Protein AF-A0A537ZWP3-F1 (afdb_monomer_lite)

Structure (mmCIF, N/CA/C/O backbone):
data_AF-A0A537ZWP3-F1
#
_entry.id   AF-A0A537ZWP3-F1
#
loop_
_atom_site.group_PDB
_atom_site.id
_atom_site.type_symbol
_atom_site.label_atom_id
_atom_site.label_alt_id
_atom_site.label_comp_id
_atom_site.label_asym_id
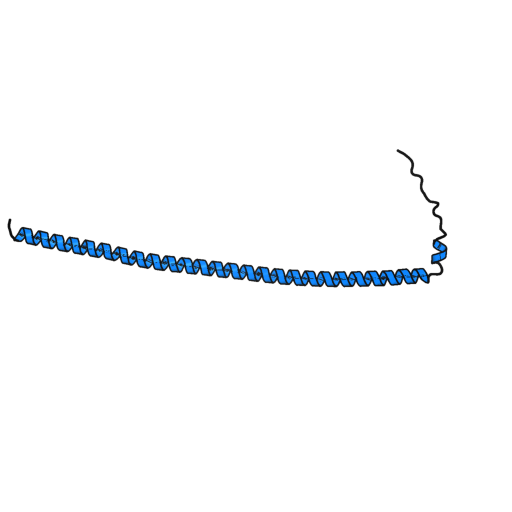_atom_site.label_entity_id
_atom_site.label_seq_id
_atom_site.pdbx_PDB_ins_code
_atom_site.Cartn_x
_atom_site.Cartn_y
_atom_site.Cartn_z
_atom_site.occupancy
_atom_site.B_iso_or_equiv
_atom_site.auth_seq_id
_atom_site.auth_comp_id
_atom_site.auth_asym_id
_atom_site.auth_atom_id
_atom_site.pdbx_PDB_model_num
ATOM 1 N N . MET A 1 1 ? 44.440 11.260 -67.909 1.00 67.38 1 MET A N 1
ATOM 2 C CA . MET A 1 1 ? 43.960 10.586 -66.684 1.00 67.38 1 MET A CA 1
ATOM 3 C C . MET A 1 1 ? 43.777 9.113 -67.001 1.00 67.38 1 MET A C 1
ATOM 5 O O . MET A 1 1 ? 42.895 8.778 -67.780 1.00 67.38 1 MET A O 1
ATOM 9 N N . SER A 1 2 ? 44.669 8.255 -66.515 1.00 80.69 2 SER A N 1
ATOM 10 C CA . SER A 1 2 ? 44.697 6.824 -66.832 1.00 80.69 2 SER A CA 1
ATOM 11 C C . SER A 1 2 ? 43.497 6.116 -66.198 1.00 80.69 2 SER A C 1
ATOM 13 O O . SER A 1 2 ? 43.266 6.249 -64.999 1.00 80.69 2 SER A O 1
ATOM 15 N N . THR A 1 3 ? 42.752 5.340 -66.983 1.00 89.19 3 THR A N 1
ATOM 16 C CA . THR A 1 3 ? 41.547 4.586 -66.582 1.00 89.19 3 THR A CA 1
ATOM 17 C C . THR A 1 3 ? 41.741 3.781 -65.288 1.00 89.19 3 THR A C 1
ATOM 19 O O . THR A 1 3 ? 40.836 3.696 -64.465 1.00 89.19 3 THR A O 1
ATOM 22 N N . VAL A 1 4 ? 42.955 3.269 -65.059 1.00 90.81 4 VAL A N 1
ATOM 23 C CA . VAL A 1 4 ? 43.361 2.549 -63.839 1.00 90.81 4 VAL A CA 1
ATOM 24 C C . VAL A 1 4 ? 43.192 3.389 -62.566 1.00 90.81 4 VAL A C 1
ATOM 26 O O . VAL A 1 4 ? 42.713 2.879 -61.556 1.00 90.81 4 VAL A O 1
ATOM 29 N N . ALA A 1 5 ? 43.528 4.682 -62.606 1.00 92.75 5 ALA A N 1
ATOM 30 C CA . ALA A 1 5 ? 43.395 5.567 -61.449 1.00 92.75 5 ALA A CA 1
ATOM 31 C C . ALA A 1 5 ? 41.920 5.787 -61.077 1.00 92.75 5 ALA A C 1
ATOM 33 O O . ALA A 1 5 ? 41.565 5.775 -59.901 1.00 92.75 5 ALA A O 1
ATOM 34 N N . ILE A 1 6 ? 41.051 5.918 -62.085 1.00 92.56 6 ILE A N 1
ATOM 35 C CA . ILE A 1 6 ? 39.602 6.057 -61.888 1.00 92.56 6 ILE A CA 1
ATOM 36 C C . ILE A 1 6 ? 39.038 4.787 -61.238 1.00 92.56 6 ILE A C 1
ATOM 38 O O . ILE A 1 6 ? 38.307 4.880 -60.255 1.00 92.56 6 ILE A O 1
ATOM 42 N N . VAL A 1 7 ? 39.418 3.603 -61.730 1.00 94.00 7 VAL A N 1
ATOM 43 C CA . VAL A 1 7 ? 38.941 2.318 -61.188 1.00 94.00 7 VAL A CA 1
ATOM 44 C C . VAL A 1 7 ? 39.337 2.139 -59.718 1.00 94.00 7 VAL A C 1
ATOM 46 O O . VAL A 1 7 ? 38.496 1.757 -58.906 1.00 94.00 7 VAL A O 1
ATOM 49 N N . LEU A 1 8 ? 40.578 2.469 -59.344 1.00 94.81 8 LEU A N 1
ATOM 50 C CA . LEU A 1 8 ? 41.032 2.370 -57.952 1.00 94.81 8 LEU A CA 1
ATOM 51 C C . LEU A 1 8 ? 40.259 3.301 -57.011 1.00 94.81 8 LEU A C 1
ATOM 53 O O . LEU A 1 8 ? 39.881 2.885 -55.916 1.00 94.81 8 LEU A O 1
ATOM 57 N N . ILE A 1 9 ? 39.976 4.533 -57.445 1.00 95.00 9 ILE A N 1
ATOM 58 C CA . ILE A 1 9 ? 39.183 5.486 -56.658 1.00 95.00 9 ILE A CA 1
ATOM 59 C C . ILE A 1 9 ? 37.760 4.962 -56.454 1.00 95.00 9 ILE A C 1
ATOM 61 O O . ILE A 1 9 ? 37.246 5.025 -55.339 1.00 95.00 9 ILE A O 1
ATOM 65 N N . VAL A 1 10 ? 37.134 4.407 -57.497 1.00 95.88 10 VAL A N 1
ATOM 66 C CA . VAL A 1 10 ? 35.777 3.848 -57.399 1.00 95.88 10 VAL A CA 1
ATOM 67 C C . VAL A 1 10 ? 35.740 2.668 -56.430 1.00 95.88 10 VAL A C 1
ATOM 69 O O . VAL A 1 10 ? 34.864 2.624 -55.569 1.00 95.88 10 VAL A O 1
ATOM 72 N N . ILE A 1 11 ? 36.705 1.748 -56.505 1.00 96.81 11 ILE A N 1
ATOM 73 C CA . ILE A 1 11 ? 36.792 0.615 -55.570 1.00 96.81 11 ILE A CA 1
ATOM 74 C C . ILE A 1 11 ? 36.974 1.121 -54.134 1.00 96.81 11 ILE A C 1
ATOM 76 O O . ILE A 1 11 ? 36.253 0.686 -53.236 1.00 96.81 11 ILE A O 1
ATOM 80 N N . GLY A 1 12 ? 37.882 2.079 -53.920 1.00 96.88 12 GLY A N 1
ATOM 81 C CA . GLY A 1 12 ? 38.079 2.707 -52.614 1.00 96.88 12 GLY A CA 1
ATOM 82 C C . GLY A 1 12 ? 36.796 3.348 -52.081 1.00 96.88 12 GLY A C 1
ATOM 83 O O . GLY A 1 12 ? 36.411 3.095 -50.941 1.00 96.88 12 GLY A O 1
ATOM 84 N N . ALA A 1 13 ? 36.082 4.103 -52.918 1.00 96.56 13 ALA A N 1
ATOM 85 C CA . ALA A 1 13 ? 34.816 4.728 -52.550 1.00 96.56 13 ALA A CA 1
ATOM 86 C C . ALA A 1 13 ? 33.740 3.693 -52.183 1.00 96.56 13 ALA A C 1
ATOM 88 O O . ALA A 1 13 ? 33.056 3.861 -51.175 1.00 96.56 13 ALA A O 1
ATOM 89 N N . VAL A 1 14 ? 33.618 2.596 -52.938 1.00 97.19 14 VAL A N 1
ATOM 90 C CA . VAL A 1 14 ? 32.659 1.518 -52.639 1.00 97.19 14 VAL A CA 1
ATOM 91 C C . VAL A 1 14 ? 32.979 0.846 -51.303 1.00 97.19 14 VAL A C 1
ATOM 93 O O . VAL A 1 14 ? 32.066 0.621 -50.508 1.00 97.19 14 VAL A O 1
ATOM 96 N N . ILE A 1 15 ? 34.257 0.576 -51.016 1.00 97.06 15 ILE A N 1
ATOM 97 C CA . ILE A 1 15 ? 34.677 -0.006 -49.732 1.00 97.06 15 ILE A CA 1
ATOM 98 C C . ILE A 1 15 ? 34.347 0.949 -48.580 1.00 97.06 15 ILE A C 1
ATOM 100 O O . ILE A 1 15 ? 33.771 0.526 -47.578 1.00 97.06 15 ILE A O 1
ATOM 104 N N . VAL A 1 16 ? 34.646 2.243 -48.730 1.00 96.81 16 VAL A N 1
ATOM 105 C CA . VAL A 1 16 ? 34.334 3.255 -47.710 1.00 96.81 16 VAL A CA 1
ATOM 106 C C . VAL A 1 16 ? 32.826 3.343 -47.464 1.00 96.81 16 VAL A C 1
ATOM 108 O O . VAL A 1 16 ? 32.398 3.335 -46.311 1.00 96.81 16 VAL A O 1
ATOM 111 N N . ILE A 1 17 ? 32.008 3.356 -48.522 1.00 96.62 17 ILE A N 1
ATOM 112 C CA . ILE A 1 17 ? 30.542 3.379 -48.409 1.00 96.62 17 ILE A CA 1
ATOM 113 C C . ILE A 1 17 ? 30.026 2.116 -47.709 1.00 96.62 17 ILE A C 1
ATOM 115 O O . ILE A 1 17 ? 29.166 2.211 -46.831 1.00 96.62 17 ILE A O 1
ATOM 119 N N . ALA A 1 18 ? 30.561 0.940 -48.051 1.00 95.50 18 ALA A N 1
ATOM 120 C CA . ALA A 1 18 ? 30.175 -0.320 -47.424 1.00 95.50 18 ALA A CA 1
ATOM 121 C C . ALA A 1 18 ? 30.492 -0.332 -45.918 1.00 95.50 18 ALA A C 1
ATOM 123 O O . ALA A 1 18 ? 29.648 -0.733 -45.113 1.00 95.50 18 ALA A O 1
ATOM 124 N N . LEU A 1 19 ? 31.669 0.168 -45.524 1.00 95.56 19 LEU A N 1
ATOM 125 C CA . LEU A 1 19 ? 32.056 0.295 -44.117 1.00 95.56 19 LEU A CA 1
ATOM 126 C C . LEU A 1 19 ? 31.161 1.288 -43.364 1.00 95.56 19 LEU A C 1
ATOM 128 O O . LEU A 1 19 ? 30.699 0.975 -42.264 1.00 95.56 19 LEU A O 1
ATOM 132 N N . LEU A 1 20 ? 30.852 2.442 -43.966 1.00 94.62 20 LEU A N 1
ATOM 133 C CA . LEU A 1 20 ? 29.941 3.426 -43.372 1.00 94.62 20 LEU A CA 1
ATOM 134 C C . LEU A 1 20 ? 28.538 2.838 -43.158 1.00 94.62 20 LEU A C 1
ATOM 136 O O . LEU A 1 20 ? 27.949 2.988 -42.087 1.00 94.62 20 LEU A O 1
ATOM 140 N N . ALA A 1 21 ? 28.011 2.128 -44.158 1.00 92.56 21 ALA A N 1
ATOM 141 C CA . ALA A 1 21 ? 26.700 1.494 -44.080 1.00 92.56 21 ALA A CA 1
ATOM 142 C C . ALA A 1 21 ? 26.647 0.413 -42.987 1.00 92.56 21 ALA A C 1
ATOM 144 O O . ALA A 1 21 ? 25.652 0.319 -42.264 1.00 92.56 21 ALA A O 1
ATOM 145 N N . ALA A 1 22 ? 27.712 -0.380 -42.834 1.00 91.06 22 ALA A N 1
ATOM 146 C CA . ALA A 1 22 ? 27.808 -1.392 -41.785 1.00 91.06 22 ALA A CA 1
ATOM 147 C C . ALA A 1 22 ? 27.854 -0.768 -40.380 1.00 91.06 22 ALA A C 1
ATOM 149 O O . ALA A 1 22 ? 27.147 -1.233 -39.483 1.00 91.06 22 ALA A O 1
ATOM 150 N N . ALA A 1 23 ? 28.623 0.311 -40.194 1.00 88.81 23 ALA A N 1
ATOM 151 C CA . ALA A 1 23 ? 28.704 1.025 -38.919 1.00 88.81 23 ALA A CA 1
ATOM 152 C C . ALA A 1 23 ? 27.340 1.601 -38.496 1.00 88.81 23 ALA A C 1
ATOM 154 O O . ALA A 1 23 ? 26.890 1.374 -37.373 1.00 88.81 23 ALA A O 1
ATOM 155 N N . LEU A 1 24 ? 26.629 2.250 -39.426 1.00 84.75 24 LEU A N 1
ATOM 156 C CA . LEU A 1 24 ? 25.312 2.846 -39.170 1.00 84.75 24 LEU A CA 1
ATOM 157 C C . LEU A 1 24 ? 24.225 1.810 -38.842 1.00 84.75 24 LEU A C 1
ATOM 159 O O . LEU A 1 24 ? 23.309 2.095 -38.067 1.00 84.75 24 LEU A O 1
ATOM 163 N N . ARG A 1 25 ? 24.292 0.606 -39.425 1.00 81.00 25 ARG A N 1
ATOM 164 C CA . ARG A 1 25 ? 23.346 -0.482 -39.113 1.00 81.00 25 ARG A CA 1
ATOM 165 C C . ARG A 1 25 ? 23.545 -1.016 -37.695 1.00 81.00 25 ARG A C 1
ATOM 167 O O . ARG A 1 25 ? 22.567 -1.214 -36.980 1.00 81.00 25 ARG A O 1
ATOM 174 N N . ARG A 1 26 ? 24.802 -1.161 -37.269 1.00 78.50 26 ARG A N 1
ATOM 175 C CA . ARG A 1 26 ? 25.171 -1.729 -35.965 1.00 78.50 26 ARG A CA 1
ATOM 176 C C . ARG A 1 26 ? 24.706 -0.876 -34.781 1.00 78.50 26 ARG A C 1
ATOM 178 O O . ARG A 1 26 ? 24.332 -1.420 -33.747 1.00 78.50 26 ARG A O 1
ATOM 185 N N . GLU A 1 27 ? 24.691 0.449 -34.925 1.00 74.69 27 GLU A N 1
ATOM 186 C CA . GLU A 1 27 ? 24.161 1.346 -33.886 1.00 74.69 27 GLU A CA 1
ATOM 187 C C . GLU A 1 27 ? 22.634 1.289 -33.762 1.00 74.69 27 GLU A C 1
ATOM 189 O O . GLU A 1 27 ? 22.091 1.391 -32.660 1.00 74.69 27 GLU A O 1
ATOM 194 N N . ARG A 1 28 ? 21.921 1.109 -34.883 1.00 72.25 28 ARG A N 1
ATOM 195 C CA . ARG A 1 28 ? 20.452 1.041 -34.880 1.00 72.25 28 ARG A CA 1
ATOM 196 C C . ARG A 1 28 ? 19.933 -0.187 -34.139 1.00 72.25 28 ARG A C 1
ATOM 198 O O . ARG A 1 28 ? 18.939 -0.066 -33.429 1.00 72.25 28 ARG A O 1
ATOM 205 N N . GLU A 1 29 ? 20.602 -1.329 -34.280 1.00 71.44 29 GLU A N 1
ATOM 206 C CA . GLU A 1 29 ? 20.243 -2.568 -33.576 1.00 71.44 29 GLU A CA 1
ATOM 207 C C . GLU A 1 29 ? 20.404 -2.415 -32.058 1.00 71.44 29 GLU A C 1
ATOM 209 O O . GLU A 1 29 ? 19.456 -2.669 -31.317 1.00 71.44 29 GLU A O 1
ATOM 214 N N . ARG A 1 30 ? 21.533 -1.856 -31.600 1.00 70.56 30 ARG A N 1
ATOM 215 C CA . ARG A 1 30 ? 21.780 -1.598 -30.168 1.00 70.56 30 ARG A CA 1
ATOM 216 C C . ARG A 1 30 ? 20.707 -0.713 -29.533 1.00 70.56 30 ARG A C 1
ATOM 218 O O . ARG A 1 30 ? 20.206 -1.008 -28.456 1.00 70.56 30 ARG A O 1
ATOM 225 N N . LYS A 1 31 ? 20.283 0.339 -30.239 1.00 70.56 31 LYS A N 1
ATOM 226 C CA . LYS A 1 31 ? 19.277 1.283 -29.731 1.00 70.56 31 LYS A CA 1
ATOM 227 C C . LYS A 1 31 ? 17.880 0.666 -29.579 1.00 70.56 31 LYS A C 1
ATOM 229 O O . LYS A 1 31 ? 17.071 1.182 -28.806 1.00 70.56 31 LYS A O 1
ATOM 234 N N . LEU A 1 32 ? 17.557 -0.388 -30.332 1.00 71.19 32 LEU A N 1
ATOM 235 C CA . LEU A 1 32 ? 16.288 -1.109 -30.189 1.00 71.19 32 LEU A CA 1
ATOM 236 C C . LEU A 1 32 ? 16.310 -2.057 -28.986 1.00 71.19 32 LEU A C 1
ATOM 238 O O . LEU A 1 32 ? 15.297 -2.151 -28.288 1.00 71.19 32 LEU A O 1
ATOM 242 N N . ASP A 1 33 ? 17.449 -2.695 -28.718 1.00 71.06 33 ASP A N 1
ATOM 243 C CA . ASP A 1 33 ? 17.625 -3.567 -27.554 1.00 71.06 33 ASP A CA 1
ATOM 244 C C . ASP A 1 33 ? 17.618 -2.774 -26.241 1.00 71.06 33 ASP A C 1
ATOM 246 O O . ASP A 1 33 ? 16.885 -3.143 -25.320 1.00 71.06 33 ASP A O 1
ATOM 250 N N . ASP A 1 34 ? 18.290 -1.618 -26.194 1.00 73.12 34 ASP A N 1
ATOM 251 C CA . ASP A 1 34 ? 18.265 -0.724 -25.025 1.00 73.12 34 ASP A CA 1
ATOM 252 C C . ASP A 1 34 ? 16.833 -0.280 -24.687 1.00 73.12 34 ASP A C 1
ATOM 254 O O . ASP A 1 34 ? 16.399 -0.314 -23.536 1.00 73.12 34 ASP A O 1
ATOM 258 N N . ARG A 1 35 ? 16.037 0.080 -25.705 1.00 75.25 35 ARG A N 1
ATOM 259 C CA . ARG A 1 35 ? 14.629 0.473 -25.509 1.00 75.25 35 ARG A CA 1
ATOM 260 C C . ARG A 1 35 ? 13.775 -0.667 -24.960 1.00 75.25 35 ARG A C 1
ATOM 262 O O . ARG A 1 35 ? 12.853 -0.411 -24.186 1.00 75.25 35 ARG A O 1
ATOM 269 N N . ARG A 1 36 ? 14.046 -1.910 -25.369 1.00 77.19 36 ARG A N 1
ATOM 270 C CA . ARG A 1 36 ? 13.332 -3.089 -24.861 1.00 77.19 36 ARG A CA 1
ATOM 271 C C . ARG A 1 36 ? 13.702 -3.381 -23.413 1.00 77.19 36 ARG A C 1
ATOM 273 O O . ARG A 1 36 ? 12.800 -3.681 -22.638 1.00 77.19 36 ARG A O 1
ATOM 280 N N . GLN A 1 37 ? 14.977 -3.258 -23.048 1.00 75.88 37 GLN A N 1
ATOM 281 C CA . GLN A 1 37 ? 15.420 -3.450 -21.666 1.00 75.88 37 GLN A CA 1
ATOM 282 C C . GLN A 1 37 ? 14.810 -2.406 -20.732 1.00 75.88 37 GLN A C 1
ATOM 284 O O . GLN A 1 37 ? 14.160 -2.792 -19.766 1.00 75.88 37 GLN A O 1
ATOM 289 N N . ILE A 1 38 ? 14.875 -1.119 -21.088 1.00 76.88 38 ILE A N 1
ATOM 290 C CA . ILE A 1 38 ? 14.296 -0.029 -20.282 1.00 76.88 38 ILE A CA 1
ATOM 291 C C . ILE A 1 38 ? 12.786 -0.238 -20.064 1.00 76.88 38 ILE A C 1
ATOM 293 O O . ILE A 1 38 ? 12.265 -0.063 -18.963 1.00 76.88 38 ILE A O 1
ATOM 297 N N . ALA A 1 39 ? 12.056 -0.664 -21.101 1.00 82.56 39 ALA A N 1
ATOM 298 C CA . ALA A 1 39 ? 10.622 -0.929 -20.989 1.00 82.56 39 ALA A CA 1
ATOM 299 C C . ALA A 1 39 ? 10.282 -2.161 -20.128 1.00 82.56 39 ALA A C 1
ATOM 301 O O . ALA A 1 39 ? 9.159 -2.264 -19.624 1.00 82.56 39 ALA A O 1
ATOM 302 N N . THR A 1 40 ? 11.196 -3.124 -20.009 1.00 83.00 40 THR A N 1
ATOM 303 C CA . THR A 1 40 ? 11.038 -4.292 -19.132 1.00 83.00 40 THR A CA 1
ATOM 304 C C . THR A 1 40 ? 11.395 -3.927 -17.698 1.00 83.00 40 THR A C 1
ATOM 306 O O . THR A 1 40 ? 10.597 -4.183 -16.804 1.00 83.00 40 THR A O 1
ATOM 309 N N . GLU A 1 41 ? 12.502 -3.218 -17.493 1.00 85.75 41 GLU A N 1
ATOM 310 C CA . GLU A 1 41 ? 12.960 -2.756 -16.181 1.00 85.75 41 GLU A CA 1
ATOM 311 C C . GLU A 1 41 ? 11.909 -1.871 -15.497 1.00 85.75 41 GLU A C 1
ATOM 313 O O . GLU A 1 41 ? 11.502 -2.145 -14.370 1.00 85.75 41 GLU A O 1
ATOM 318 N N . HIS A 1 42 ? 11.334 -0.898 -16.213 1.00 89.94 42 HIS A N 1
ATOM 319 C CA . HIS A 1 42 ? 10.235 -0.093 -15.670 1.00 89.94 42 HIS A CA 1
ATOM 320 C C . HIS A 1 42 ? 8.984 -0.916 -15.336 1.00 89.94 42 HIS A C 1
ATOM 322 O O . HIS A 1 42 ? 8.251 -0.579 -14.404 1.00 89.94 42 HIS A O 1
ATOM 328 N N . ARG A 1 43 ? 8.706 -1.992 -16.086 1.00 85.62 43 ARG A N 1
ATOM 329 C CA . ARG A 1 43 ? 7.572 -2.882 -15.794 1.00 85.62 43 ARG A CA 1
ATOM 330 C C . ARG A 1 43 ? 7.826 -3.724 -14.550 1.00 85.62 43 ARG A C 1
ATOM 332 O O . ARG A 1 43 ? 6.913 -3.868 -13.740 1.00 85.62 43 ARG A O 1
ATOM 339 N N . GLU A 1 44 ? 9.037 -4.238 -14.383 1.00 89.38 44 GLU A N 1
ATOM 340 C CA . GLU A 1 44 ? 9.447 -4.996 -13.200 1.00 89.38 44 GLU A CA 1
ATOM 341 C C . GLU A 1 44 ? 9.464 -4.113 -11.948 1.00 89.38 44 GLU A C 1
ATOM 343 O O . GLU A 1 44 ? 8.917 -4.495 -10.911 1.00 89.38 44 GLU A O 1
ATOM 348 N N . GLU A 1 45 ? 9.988 -2.892 -12.058 1.00 88.81 45 GLU A N 1
ATOM 349 C CA . GLU A 1 45 ? 9.985 -1.911 -10.973 1.00 88.81 45 GLU A CA 1
ATOM 350 C C . GLU A 1 45 ? 8.556 -1.496 -10.586 1.00 88.81 45 GLU A C 1
ATOM 352 O O . GLU A 1 45 ? 8.206 -1.431 -9.406 1.00 88.81 45 GLU A O 1
ATOM 357 N N . ALA A 1 46 ? 7.676 -1.270 -11.566 1.00 91.19 46 ALA A N 1
ATOM 358 C CA . ALA A 1 46 ? 6.271 -0.984 -11.291 1.00 91.19 46 ALA A CA 1
ATOM 359 C C . ALA A 1 46 ? 5.555 -2.181 -10.641 1.00 91.19 46 ALA A C 1
ATOM 361 O O . ALA A 1 46 ? 4.734 -1.990 -9.740 1.00 91.19 46 ALA A O 1
ATOM 362 N N . ALA A 1 47 ? 5.850 -3.410 -11.073 1.00 90.00 47 ALA A N 1
ATOM 363 C CA . ALA A 1 47 ? 5.263 -4.620 -10.505 1.00 90.00 47 ALA A CA 1
ATOM 364 C C . ALA A 1 47 ? 5.707 -4.839 -9.052 1.00 90.00 47 ALA A C 1
ATOM 366 O O . ALA A 1 47 ? 4.864 -5.108 -8.194 1.00 90.00 47 ALA A O 1
ATOM 367 N N . SER A 1 48 ? 6.995 -4.659 -8.750 1.00 92.44 48 SER A N 1
ATOM 368 C CA . SER A 1 48 ? 7.518 -4.794 -7.387 1.00 92.44 48 SER A CA 1
ATOM 369 C C . SER A 1 48 ? 6.926 -3.739 -6.449 1.00 92.44 48 SER A C 1
ATOM 371 O O . SER A 1 48 ? 6.450 -4.086 -5.366 1.00 92.44 48 SER A O 1
ATOM 373 N N . ARG A 1 49 ? 6.826 -2.479 -6.896 1.00 91.50 49 ARG A N 1
ATOM 374 C CA . ARG A 1 49 ? 6.156 -1.404 -6.145 1.00 91.50 49 ARG A CA 1
ATOM 375 C C . ARG A 1 49 ? 4.678 -1.701 -5.903 1.00 91.50 49 ARG A C 1
ATOM 377 O O . ARG A 1 49 ? 4.198 -1.518 -4.789 1.00 91.50 49 ARG A O 1
ATOM 384 N N . ARG A 1 50 ? 3.957 -2.210 -6.909 1.00 90.69 50 ARG A N 1
ATOM 385 C CA . ARG A 1 50 ? 2.546 -2.617 -6.761 1.00 90.69 50 ARG A CA 1
ATOM 386 C C . ARG A 1 50 ? 2.368 -3.769 -5.778 1.00 90.69 50 ARG A C 1
ATOM 388 O O . ARG A 1 50 ? 1.380 -3.784 -5.051 1.00 90.69 50 ARG A O 1
ATOM 395 N N . LEU A 1 51 ? 3.279 -4.740 -5.763 1.00 93.56 51 LEU A N 1
ATOM 396 C CA . LEU A 1 51 ? 3.241 -5.844 -4.803 1.00 93.56 51 LEU A CA 1
ATOM 397 C C . LEU A 1 51 ? 3.548 -5.356 -3.383 1.00 93.56 51 LEU A C 1
ATOM 399 O O . LEU A 1 51 ? 2.873 -5.776 -2.448 1.00 93.56 51 LEU A O 1
ATOM 403 N N . GLY A 1 52 ? 4.511 -4.443 -3.226 1.00 92.06 52 GLY A N 1
ATOM 404 C CA . GLY A 1 52 ? 4.799 -3.786 -1.949 1.00 92.06 52 GLY A CA 1
ATOM 405 C C . GLY A 1 52 ? 3.584 -3.035 -1.406 1.00 92.06 52 GLY A C 1
ATOM 406 O O . GLY A 1 52 ? 3.136 -3.322 -0.300 1.00 92.06 52 GLY A O 1
ATOM 407 N N . ALA A 1 53 ? 2.985 -2.171 -2.228 1.00 93.25 53 ALA A N 1
ATOM 408 C CA . ALA A 1 53 ? 1.801 -1.401 -1.855 1.00 93.25 53 ALA A CA 1
ATOM 409 C C . ALA A 1 53 ? 0.600 -2.291 -1.488 1.00 93.25 53 ALA A C 1
ATOM 411 O O . ALA A 1 53 ? -0.100 -2.013 -0.521 1.00 93.25 53 ALA A O 1
ATOM 412 N N . GLN A 1 54 ? 0.368 -3.389 -2.218 1.00 92.75 54 GLN A N 1
ATOM 413 C CA . GLN A 1 54 ? -0.707 -4.334 -1.888 1.00 92.75 54 GLN A CA 1
ATOM 414 C C . GLN A 1 54 ? -0.476 -5.052 -0.556 1.00 92.75 54 GLN A C 1
ATOM 416 O O . GLN A 1 54 ? -1.425 -5.255 0.195 1.00 92.75 54 GLN A O 1
ATOM 421 N N . ARG A 1 55 ? 0.770 -5.430 -0.245 1.00 93.44 55 ARG A N 1
ATOM 422 C CA . ARG A 1 55 ? 1.107 -6.046 1.048 1.00 93.44 55 ARG A CA 1
ATOM 423 C C . ARG A 1 55 ? 0.902 -5.072 2.201 1.00 93.44 55 ARG A C 1
ATOM 425 O O . ARG A 1 55 ? 0.362 -5.462 3.228 1.00 93.44 55 ARG A O 1
ATOM 432 N N . GLU A 1 56 ? 1.316 -3.823 2.020 1.00 93.75 56 GLU A N 1
ATOM 433 C CA . GLU A 1 56 ? 1.130 -2.772 3.020 1.00 93.75 56 GLU A CA 1
ATOM 434 C C . GLU A 1 56 ? -0.356 -2.468 3.246 1.00 93.75 56 GLU A C 1
ATOM 436 O O . GLU A 1 56 ? -0.799 -2.425 4.391 1.00 93.75 56 GLU A O 1
ATOM 441 N N . ALA A 1 57 ? -1.144 -2.366 2.171 1.00 92.44 57 ALA A N 1
ATOM 442 C CA . ALA A 1 57 ? -2.591 -2.194 2.259 1.00 92.44 57 ALA A CA 1
ATOM 443 C C . ALA A 1 57 ? -3.264 -3.360 3.001 1.00 92.44 57 ALA A C 1
ATOM 445 O O . ALA A 1 57 ? -4.038 -3.129 3.924 1.00 92.44 57 ALA A O 1
ATOM 446 N N . ALA A 1 58 ? -2.911 -4.607 2.671 1.00 95.31 58 ALA A N 1
ATOM 447 C CA . ALA A 1 58 ? -3.448 -5.779 3.360 1.00 95.31 58 ALA A CA 1
ATOM 448 C C . ALA A 1 58 ? -3.091 -5.789 4.858 1.00 95.31 58 ALA A C 1
ATOM 450 O O . ALA A 1 58 ? -3.942 -6.075 5.698 1.00 95.31 58 ALA A O 1
ATOM 451 N N . ALA A 1 59 ? -1.854 -5.424 5.213 1.00 94.81 59 ALA A N 1
ATOM 452 C CA . ALA A 1 59 ? -1.438 -5.317 6.609 1.00 94.81 59 ALA A CA 1
ATOM 453 C C . ALA A 1 59 ? -2.200 -4.207 7.356 1.00 94.81 59 ALA A C 1
ATOM 455 O O . ALA A 1 59 ? -2.597 -4.398 8.508 1.00 94.81 59 ALA A O 1
ATOM 456 N N . ALA A 1 60 ? -2.434 -3.066 6.705 1.00 95.25 60 ALA A N 1
ATOM 457 C CA . ALA A 1 60 ? -3.234 -1.981 7.261 1.00 95.25 60 ALA A CA 1
ATOM 458 C C . ALA A 1 60 ? -4.698 -2.405 7.473 1.00 95.25 60 ALA A C 1
ATOM 460 O O . ALA A 1 60 ? -5.267 -2.129 8.531 1.00 95.25 60 ALA A O 1
ATOM 461 N N . ASP A 1 61 ? -5.286 -3.133 6.523 1.00 95.06 61 ASP A N 1
ATOM 462 C CA . ASP A 1 61 ? -6.650 -3.659 6.632 1.00 95.06 61 ASP A CA 1
ATOM 463 C C . ASP A 1 61 ? -6.783 -4.667 7.783 1.00 95.06 61 ASP A C 1
ATOM 465 O O . ASP A 1 61 ? -7.750 -4.617 8.550 1.00 95.06 61 ASP A O 1
ATOM 469 N N . GLU A 1 62 ? -5.795 -5.547 7.968 1.00 95.56 62 GLU A N 1
ATOM 470 C CA . GLU A 1 62 ? -5.757 -6.461 9.111 1.00 95.56 62 GLU A CA 1
ATOM 471 C C . GLU A 1 62 ? -5.697 -5.711 10.447 1.00 95.56 62 GLU A C 1
ATOM 473 O O . GLU A 1 62 ? -6.423 -6.055 11.385 1.00 95.56 62 GLU A O 1
ATOM 478 N N . GLN A 1 63 ? -4.862 -4.674 10.545 1.00 96.00 63 GLN A N 1
ATOM 479 C CA . GLN A 1 63 ? -4.772 -3.842 11.748 1.00 96.00 63 GLN A CA 1
ATOM 480 C C . GLN A 1 63 ? -6.082 -3.097 12.013 1.00 96.00 63 GLN A C 1
ATOM 482 O O . GLN A 1 63 ? -6.572 -3.099 13.143 1.00 96.00 63 GLN A O 1
ATOM 487 N N . ALA A 1 64 ? -6.699 -2.526 10.977 1.00 95.50 64 ALA A N 1
ATOM 488 C CA . ALA A 1 64 ? -7.987 -1.855 11.091 1.00 95.50 64 ALA A CA 1
ATOM 489 C C . ALA A 1 64 ? -9.090 -2.823 11.547 1.00 95.50 64 ALA A C 1
ATOM 491 O O . ALA A 1 64 ? -9.913 -2.477 12.397 1.00 95.50 64 ALA A O 1
ATOM 492 N N . ALA A 1 65 ? -9.099 -4.053 11.029 1.00 96.44 65 ALA A N 1
ATOM 493 C CA . ALA A 1 65 ? -10.040 -5.082 11.453 1.00 96.44 65 ALA A CA 1
ATOM 494 C C . ALA A 1 65 ? -9.840 -5.479 12.925 1.00 96.44 65 ALA A C 1
ATOM 496 O O . ALA A 1 65 ? -10.826 -5.636 13.647 1.00 96.44 65 ALA A O 1
ATOM 497 N N . ARG A 1 66 ? -8.590 -5.604 13.390 1.00 95.75 66 ARG A N 1
ATOM 498 C CA . ARG A 1 66 ? -8.275 -5.872 14.806 1.00 95.75 66 ARG A CA 1
ATOM 499 C C . ARG A 1 66 ? -8.732 -4.731 15.708 1.00 95.75 66 ARG A C 1
ATOM 501 O O . ARG A 1 66 ? -9.488 -4.980 16.640 1.00 95.75 66 ARG A O 1
ATOM 508 N N . ALA A 1 67 ? -8.391 -3.492 15.363 1.00 96.38 67 ALA A N 1
ATOM 509 C CA . ALA A 1 67 ? -8.803 -2.313 16.119 1.00 96.38 67 ALA A CA 1
ATOM 510 C C . ALA A 1 67 ? -10.333 -2.198 16.228 1.00 96.38 67 ALA A C 1
ATOM 512 O O . ALA A 1 67 ? -10.863 -1.880 17.290 1.00 96.38 67 ALA A O 1
ATOM 513 N N . ARG A 1 68 ? -11.071 -2.517 15.155 1.00 95.38 68 ARG A N 1
ATOM 514 C CA . ARG A 1 68 ? -12.543 -2.552 15.186 1.00 95.38 68 ARG A CA 1
ATOM 515 C C . ARG A 1 68 ? -13.089 -3.619 16.135 1.00 95.38 68 ARG A C 1
ATOM 517 O O . ARG A 1 68 ? -14.073 -3.356 16.818 1.00 95.38 68 ARG A O 1
ATOM 524 N N . ARG A 1 69 ? -12.474 -4.805 16.182 1.00 96.31 69 ARG A N 1
ATOM 525 C CA . ARG A 1 69 ? -12.875 -5.875 17.113 1.00 96.31 69 ARG A CA 1
ATOM 526 C C . ARG A 1 69 ? -12.621 -5.471 18.560 1.00 96.31 69 ARG A C 1
ATOM 528 O O . ARG A 1 69 ? -13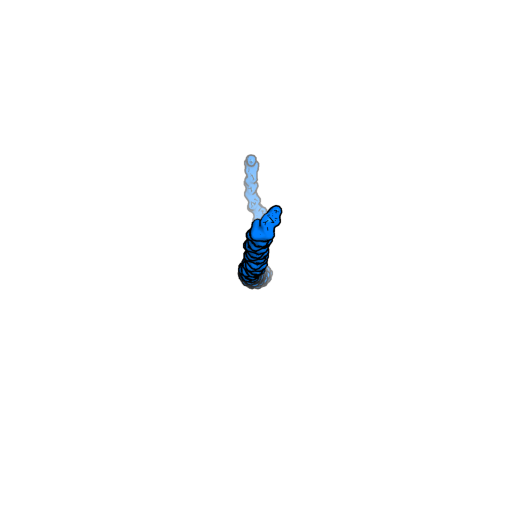.517 -5.608 19.382 1.00 96.31 69 ARG A O 1
ATOM 535 N N . GLU A 1 70 ? -11.444 -4.923 18.842 1.00 97.19 70 GLU A N 1
ATOM 536 C CA . GLU A 1 70 ? -11.088 -4.441 20.179 1.00 97.19 70 GLU A CA 1
ATOM 537 C C . GLU A 1 70 ? -12.018 -3.310 20.639 1.00 97.19 70 GLU A C 1
ATOM 539 O O . GLU A 1 70 ? -12.483 -3.315 21.777 1.00 97.19 70 GLU A O 1
ATOM 544 N N . ALA A 1 71 ? -12.354 -2.374 19.745 1.00 96.12 71 ALA A N 1
ATOM 545 C CA . ALA A 1 71 ? -13.307 -1.308 20.038 1.00 96.12 71 ALA A CA 1
ATOM 546 C C . ALA A 1 71 ? -14.713 -1.854 20.340 1.00 96.12 71 ALA A C 1
ATOM 548 O O . ALA A 1 71 ? -15.340 -1.414 21.303 1.00 96.12 71 ALA A O 1
ATOM 549 N N . ALA A 1 72 ? -15.190 -2.830 19.560 1.00 97.19 72 ALA A N 1
ATOM 550 C CA . ALA A 1 72 ? -16.480 -3.473 19.800 1.00 97.19 72 ALA A CA 1
ATOM 551 C C . ALA A 1 72 ? -16.508 -4.212 21.150 1.00 97.19 72 ALA A C 1
ATOM 553 O O . ALA A 1 72 ? -17.450 -4.052 21.923 1.00 97.19 72 ALA A O 1
ATOM 554 N N . GLU A 1 73 ? -15.450 -4.955 21.483 1.00 96.94 73 GLU A N 1
ATOM 555 C CA . GLU A 1 73 ? -15.333 -5.654 22.768 1.00 96.94 73 GLU A CA 1
ATOM 556 C C . GLU A 1 73 ? -15.287 -4.672 23.951 1.00 96.94 73 GLU A C 1
ATOM 558 O O . GLU A 1 73 ? -15.943 -4.876 24.978 1.00 96.94 73 GLU A O 1
ATOM 563 N N . ALA A 1 74 ? -14.550 -3.567 23.810 1.00 97.00 74 ALA A N 1
ATOM 564 C CA . ALA A 1 74 ? -14.517 -2.506 24.810 1.00 97.00 74 ALA A CA 1
ATOM 565 C C . ALA A 1 74 ? -15.898 -1.856 25.002 1.00 97.00 74 ALA A C 1
ATOM 567 O O . ALA A 1 74 ? -16.305 -1.579 26.136 1.00 97.00 74 ALA A O 1
ATOM 568 N N . GLU A 1 75 ? -16.644 -1.647 23.917 1.00 96.88 75 GLU A N 1
ATOM 569 C CA . GLU A 1 75 ? -17.999 -1.108 23.974 1.00 96.88 75 GLU A CA 1
ATOM 570 C C . GLU A 1 75 ? -18.966 -2.068 24.684 1.00 96.88 75 GLU A C 1
ATOM 572 O O . GLU A 1 75 ? -19.734 -1.642 25.551 1.00 96.88 75 GLU A O 1
ATOM 577 N N . GLU A 1 76 ? -18.903 -3.366 24.387 1.00 97.06 76 GLU A N 1
ATOM 578 C CA . GLU A 1 76 ? -19.706 -4.384 25.072 1.00 97.06 76 GLU A CA 1
ATOM 579 C C . GLU A 1 76 ? -19.421 -4.421 26.575 1.00 97.06 76 GLU A C 1
ATOM 581 O O . GLU A 1 76 ? -20.357 -4.410 27.383 1.00 97.06 76 GLU A O 1
ATOM 586 N N . ARG A 1 77 ? -18.140 -4.379 26.965 1.00 96.38 77 ARG A N 1
ATOM 587 C CA . ARG A 1 77 ? -17.729 -4.295 28.375 1.00 96.38 77 ARG A CA 1
ATOM 588 C C . ARG A 1 77 ? -18.249 -3.029 29.044 1.00 96.38 77 ARG A C 1
ATOM 590 O O . ARG A 1 77 ? -18.766 -3.099 30.158 1.00 96.38 77 ARG A O 1
ATOM 597 N N . SER A 1 78 ? -18.174 -1.883 28.366 1.00 96.50 78 SER A N 1
ATOM 598 C CA . SER A 1 78 ? -18.710 -0.619 28.881 1.00 96.50 78 SER A CA 1
ATOM 599 C C . SER A 1 78 ? -20.223 -0.695 29.102 1.00 96.50 78 SER A C 1
ATOM 601 O O . SER A 1 78 ? -20.721 -0.298 30.156 1.00 96.50 78 SER A O 1
ATOM 603 N N . ARG A 1 79 ? -20.967 -1.261 28.144 1.00 97.31 79 ARG A N 1
ATOM 604 C CA . ARG A 1 79 ? -22.419 -1.465 28.266 1.00 97.31 79 ARG A CA 1
ATOM 605 C C . ARG A 1 79 ? -22.762 -2.415 29.415 1.00 97.31 79 ARG A C 1
ATOM 607 O O . ARG A 1 79 ? -23.709 -2.151 30.151 1.00 97.31 79 ARG A O 1
ATOM 614 N N . ALA A 1 80 ? -22.002 -3.496 29.591 1.00 97.19 80 ALA A N 1
ATOM 615 C CA . ALA A 1 80 ? -22.191 -4.423 30.703 1.00 97.19 80 ALA A CA 1
ATOM 616 C C . ALA A 1 80 ? -21.944 -3.748 32.062 1.00 97.19 80 ALA A C 1
ATOM 618 O O . ALA A 1 80 ? -22.781 -3.867 32.955 1.00 97.19 80 ALA A O 1
ATOM 619 N N . ALA A 1 81 ? -20.859 -2.978 32.188 1.00 96.69 81 ALA A N 1
ATOM 620 C CA . ALA A 1 81 ? -20.545 -2.230 33.402 1.00 96.69 81 ALA A CA 1
ATOM 621 C C . ALA A 1 81 ? -21.638 -1.205 33.750 1.00 96.69 81 ALA A C 1
ATOM 623 O O . ALA A 1 81 ? -22.054 -1.127 34.904 1.00 96.69 81 ALA A O 1
ATOM 624 N N . LYS A 1 82 ? -22.164 -0.475 32.755 1.00 96.81 82 LYS A N 1
ATOM 625 C CA . LYS A 1 82 ? -23.284 0.464 32.952 1.00 96.81 82 LYS A CA 1
ATOM 626 C C . LYS A 1 82 ? -24.533 -0.235 33.484 1.00 96.81 82 LYS A C 1
ATOM 628 O O . LYS A 1 82 ? -25.076 0.197 34.493 1.00 96.81 82 LYS A O 1
ATOM 633 N N . ARG A 1 83 ? -24.936 -1.358 32.876 1.00 96.56 83 ARG A N 1
ATOM 634 C CA . ARG A 1 83 ? -26.085 -2.149 33.358 1.00 96.56 83 ARG A CA 1
ATOM 635 C C . ARG A 1 83 ? -25.888 -2.640 34.789 1.00 96.56 83 ARG A C 1
ATOM 637 O O . ARG A 1 83 ? -26.822 -2.617 35.588 1.00 96.56 83 ARG A O 1
ATOM 644 N N . GLN A 1 84 ? -24.677 -3.083 35.122 1.00 96.69 84 GLN A N 1
ATOM 645 C CA . GLN A 1 84 ? -24.359 -3.534 36.473 1.00 96.69 84 GLN A CA 1
ATOM 646 C C . GLN A 1 84 ? -24.426 -2.380 37.480 1.00 96.69 84 GLN A C 1
ATOM 648 O O . GLN A 1 84 ? -24.956 -2.562 38.572 1.00 96.69 84 GLN A O 1
ATOM 653 N N . GLN A 1 85 ? -23.954 -1.191 37.102 1.00 96.31 85 GLN A N 1
ATOM 654 C CA . GLN A 1 85 ? -24.052 0.011 37.926 1.00 96.31 85 GLN A CA 1
ATOM 655 C C . GLN A 1 85 ? -25.507 0.453 38.133 1.00 96.31 85 GLN A C 1
ATOM 657 O O . GLN A 1 85 ? -25.883 0.769 39.257 1.00 96.31 85 GLN A O 1
ATOM 662 N N . GLU A 1 86 ? -26.329 0.444 37.082 1.00 96.56 86 GLU A N 1
ATOM 663 C CA . GLU A 1 86 ? -27.767 0.740 37.166 1.00 96.56 86 GLU A CA 1
ATOM 664 C C . GLU A 1 86 ? -28.485 -0.246 38.091 1.00 96.56 86 GLU A C 1
ATOM 666 O O . GLU A 1 86 ? -29.237 0.165 38.968 1.00 96.56 86 GLU A O 1
ATOM 671 N N . THR A 1 87 ? -28.188 -1.541 37.956 1.00 96.75 87 THR A N 1
ATOM 672 C CA . THR A 1 87 ? -28.757 -2.592 38.813 1.00 96.75 87 THR A CA 1
ATOM 673 C C . THR A 1 87 ? -28.327 -2.410 40.269 1.00 96.75 87 THR A C 1
ATOM 675 O O . THR A 1 87 ? -29.156 -2.453 41.174 1.00 96.75 87 THR A O 1
ATOM 678 N N . ALA A 1 88 ? -27.037 -2.155 40.511 1.00 95.81 88 ALA A N 1
ATOM 679 C CA . ALA A 1 88 ? -26.518 -1.895 41.851 1.00 95.81 88 ALA A CA 1
ATOM 680 C C . ALA A 1 88 ? -27.156 -0.647 42.477 1.00 95.81 88 ALA A C 1
ATOM 682 O O . ALA A 1 88 ? -27.496 -0.659 43.658 1.00 95.81 88 ALA A O 1
ATOM 683 N N . ARG A 1 89 ? -27.361 0.410 41.683 1.00 95.25 89 ARG A N 1
ATOM 684 C CA . ARG A 1 89 ? -28.031 1.635 42.120 1.00 95.25 89 ARG A CA 1
ATOM 685 C C . ARG A 1 89 ? -29.498 1.386 42.465 1.00 95.25 89 ARG A C 1
ATOM 687 O O . ARG A 1 89 ? -29.919 1.799 43.536 1.00 95.25 89 ARG A O 1
ATOM 694 N N . ALA A 1 90 ? -30.236 0.665 41.623 1.00 94.81 90 ALA A N 1
ATOM 695 C CA . ALA A 1 90 ? -31.629 0.311 41.891 1.00 94.81 90 ALA A CA 1
ATOM 696 C C . ALA A 1 90 ? -31.770 -0.519 43.179 1.00 94.81 90 ALA A C 1
ATOM 698 O O . ALA A 1 90 ? -32.659 -0.267 43.986 1.00 94.81 90 ALA A O 1
ATOM 699 N N . HIS A 1 91 ? -30.862 -1.473 43.414 1.00 94.50 91 HIS A N 1
ATOM 700 C CA . HIS A 1 91 ? -30.840 -2.230 44.667 1.00 94.50 91 HIS A CA 1
ATOM 701 C C . HIS A 1 91 ? -30.507 -1.361 45.880 1.00 94.50 91 HIS A C 1
ATOM 703 O O . HIS A 1 91 ? -31.115 -1.547 46.928 1.00 94.50 91 HIS A O 1
ATOM 709 N N . ALA A 1 92 ? -29.563 -0.427 45.752 1.00 92.69 92 ALA A N 1
ATOM 710 C CA . ALA A 1 92 ? -29.220 0.491 46.832 1.00 92.69 92 ALA A CA 1
ATOM 711 C C . ALA A 1 92 ? -30.386 1.432 47.175 1.00 92.69 92 ALA A C 1
ATOM 713 O O . ALA A 1 92 ? -30.679 1.624 48.351 1.00 92.69 92 ALA A O 1
ATOM 714 N N . GLU A 1 93 ? -31.071 1.973 46.164 1.00 91.44 93 GLU A N 1
ATOM 715 C CA . GLU A 1 93 ? -32.261 2.817 46.335 1.00 91.44 93 GLU A CA 1
ATOM 716 C C . GLU A 1 93 ? -33.397 2.034 47.013 1.00 91.44 93 GLU A C 1
ATOM 718 O O . GLU A 1 93 ? -33.950 2.497 48.005 1.00 91.44 93 GLU A O 1
ATOM 723 N N . HIS A 1 94 ? -33.678 0.808 46.562 1.00 91.12 94 HIS A N 1
ATOM 724 C CA . HIS A 1 94 ? -34.709 -0.034 47.173 1.00 91.12 94 HIS A CA 1
ATOM 725 C C . HIS A 1 94 ? -34.366 -0.468 48.607 1.00 91.12 94 HIS A C 1
ATOM 727 O O . HIS A 1 94 ? -3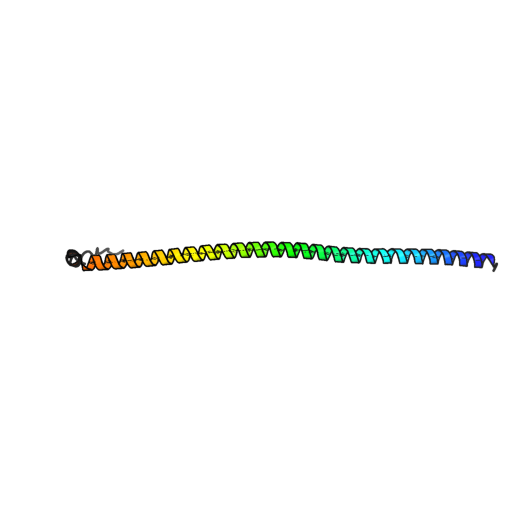5.237 -0.519 49.471 1.00 91.12 94 HIS A O 1
ATOM 733 N N . ALA A 1 95 ? -33.093 -0.767 48.881 1.00 90.81 95 ALA A N 1
ATOM 734 C CA . ALA A 1 95 ? -32.645 -1.077 50.233 1.00 90.81 95 ALA A CA 1
ATOM 735 C C . ALA A 1 95 ? -32.830 0.124 51.172 1.00 90.81 95 ALA A C 1
ATOM 737 O O . ALA A 1 95 ? -33.278 -0.068 52.295 1.00 90.81 95 ALA A O 1
ATOM 738 N N . ALA A 1 96 ? -32.537 1.342 50.704 1.00 88.12 96 ALA A N 1
ATOM 739 C CA . ALA A 1 96 ? -32.738 2.565 51.479 1.00 88.12 96 ALA A CA 1
ATOM 740 C C . ALA A 1 96 ? -34.223 2.875 51.745 1.00 88.12 96 ALA A C 1
ATOM 742 O O . ALA A 1 96 ? -34.537 3.422 52.793 1.00 88.12 96 ALA A O 1
ATOM 743 N N . GLU A 1 97 ? -35.126 2.520 50.824 1.00 86.44 97 GLU A N 1
ATOM 744 C CA . GLU A 1 97 ? -36.579 2.677 51.001 1.00 86.44 97 GLU A CA 1
ATOM 745 C C . GLU A 1 97 ? -37.149 1.725 52.065 1.00 86.44 97 GLU A C 1
ATOM 747 O O . GLU A 1 97 ? -38.050 2.095 52.813 1.00 86.44 97 GLU A O 1
ATOM 752 N N . ILE A 1 98 ? -36.640 0.491 52.130 1.00 89.06 98 ILE A N 1
ATOM 753 C CA . ILE A 1 98 ? -37.123 -0.523 53.078 1.00 89.06 98 ILE A CA 1
ATOM 754 C C . ILE A 1 98 ? -36.470 -0.373 54.453 1.00 89.06 98 ILE A C 1
ATOM 756 O O . ILE A 1 98 ? -37.079 -0.776 55.442 1.00 89.06 98 ILE A O 1
ATOM 760 N N . ASP A 1 99 ? -35.241 0.148 54.519 1.00 81.12 99 ASP A N 1
ATOM 761 C CA . ASP A 1 99 ? -34.463 0.249 55.752 1.00 81.12 99 ASP A CA 1
ATOM 762 C C . ASP A 1 99 ? -35.181 1.139 56.791 1.00 81.12 99 ASP A C 1
ATOM 764 O O . ASP A 1 99 ? -35.189 2.365 56.660 1.00 81.12 99 ASP A O 1
ATOM 768 N N . PRO A 1 100 ? -35.761 0.551 57.857 1.00 72.88 100 PRO A N 1
ATOM 769 C CA . PRO A 1 100 ? -36.477 1.310 58.878 1.00 72.88 100 PRO A CA 1
ATOM 770 C C . PRO A 1 100 ? -35.533 2.172 59.730 1.00 72.88 100 PRO A C 1
ATOM 772 O O . PRO A 1 100 ? -35.986 3.097 60.405 1.00 72.88 100 PRO A O 1
ATOM 775 N N . ASP A 1 101 ? -34.222 1.909 59.684 1.00 76.00 101 ASP A N 1
ATOM 776 C CA . ASP A 1 101 ? -33.201 2.708 60.358 1.00 76.00 101 ASP A CA 1
ATOM 777 C C . ASP A 1 101 ? -32.711 3.885 59.484 1.00 76.00 101 ASP A C 1
ATOM 779 O O . ASP A 1 101 ? -31.971 4.747 59.977 1.00 76.00 101 ASP A O 1
ATOM 783 N N . ALA A 1 102 ? -33.125 3.970 58.208 1.00 65.38 102 ALA A N 1
ATOM 784 C CA . ALA A 1 102 ? -32.754 5.067 57.309 1.00 65.38 102 ALA A CA 1
ATOM 785 C C . ALA A 1 102 ? -33.391 6.401 57.729 1.00 65.38 102 ALA A C 1
ATOM 787 O O . ALA A 1 102 ? -32.700 7.423 57.740 1.00 65.38 102 ALA A O 1
ATOM 788 N N . GLU A 1 103 ? -34.653 6.390 58.180 1.00 58.50 103 GLU A N 1
ATOM 789 C CA . GLU A 1 103 ? -35.326 7.596 58.692 1.00 58.50 103 GLU A CA 1
ATOM 790 C C . GLU A 1 103 ? -34.680 8.119 59.990 1.00 58.50 103 GLU A C 1
ATOM 792 O O . GLU A 1 103 ? -34.692 9.316 60.257 1.00 58.50 103 GLU A O 1
ATOM 797 N N . SER A 1 104 ? -34.002 7.258 60.760 1.00 55.81 104 SER A N 1
ATOM 798 C CA . SER A 1 104 ? -33.312 7.658 61.998 1.00 55.81 104 SER A CA 1
ATOM 799 C C . SER A 1 104 ? -31.974 8.385 61.767 1.00 55.81 104 SER A C 1
ATOM 801 O O . SER A 1 104 ? -31.359 8.865 62.725 1.00 55.81 104 SER A O 1
ATOM 803 N N . ARG A 1 105 ? -31.469 8.443 60.523 1.00 54.47 105 ARG A N 1
ATOM 804 C CA . ARG A 1 105 ? -30.202 9.126 60.186 1.00 54.47 105 ARG A CA 1
ATOM 805 C C . ARG A 1 105 ? -30.377 10.531 59.620 1.00 54.47 105 ARG A C 1
ATOM 807 O O . ARG A 1 105 ? -29.425 11.301 59.736 1.00 54.47 105 ARG A O 1
ATOM 814 N N . ASP A 1 106 ? -31.543 10.875 59.075 1.00 55.38 106 ASP A N 1
ATOM 815 C CA . ASP A 1 106 ? -31.788 12.212 58.508 1.00 55.38 106 ASP A CA 1
ATOM 816 C C . ASP A 1 106 ? -31.981 13.288 59.603 1.00 55.38 106 ASP A C 1
ATOM 818 O O . ASP A 1 106 ? -31.738 14.471 59.378 1.00 55.38 106 ASP A O 1
ATOM 822 N N . ASP A 1 107 ? -32.263 12.874 60.846 1.00 54.34 107 ASP A N 1
ATOM 823 C CA . ASP A 1 107 ? -32.297 13.749 62.032 1.00 54.34 107 ASP A CA 1
ATOM 824 C C . ASP A 1 107 ? -30.909 14.057 62.636 1.00 54.34 107 ASP A C 1
ATOM 826 O O . ASP A 1 107 ? -30.793 14.802 63.617 1.00 54.34 107 ASP A O 1
ATOM 830 N N . ARG A 1 108 ? -29.811 13.509 62.089 1.00 56.75 108 ARG A N 1
ATOM 831 C CA . ARG A 1 108 ? -28.462 13.718 62.644 1.00 56.75 108 ARG A CA 1
ATOM 832 C C . ARG A 1 108 ? -27.780 14.963 62.054 1.00 56.75 108 ARG A C 1
ATOM 834 O O . ARG A 1 108 ? -26.798 14.876 61.330 1.00 56.75 108 ARG A O 1
ATOM 841 N N . ASP A 1 109 ? -28.309 16.107 62.479 1.00 56.91 109 ASP A N 1
ATOM 842 C CA . ASP A 1 109 ? -27.623 17.372 62.788 1.00 56.91 109 ASP A CA 1
ATOM 843 C C . ASP A 1 109 ? -26.717 18.038 61.709 1.00 56.91 109 ASP A C 1
ATOM 845 O O . ASP A 1 109 ? -25.527 17.726 61.604 1.00 56.91 109 ASP A O 1
ATOM 849 N N . PRO A 1 110 ? -27.201 19.082 60.999 1.00 58.00 110 PRO A N 1
ATOM 850 C CA . PRO A 1 110 ? -26.367 19.959 60.168 1.00 58.00 110 PRO A CA 1
ATOM 851 C C . PRO A 1 110 ? -25.478 20.961 60.951 1.00 58.00 110 PRO A C 1
ATOM 853 O O . PRO A 1 110 ? -24.874 21.846 60.338 1.00 58.00 110 PRO A O 1
ATOM 856 N N . SER A 1 111 ? -25.352 20.879 62.284 1.00 57.69 111 SER A N 1
ATOM 857 C CA . SER A 1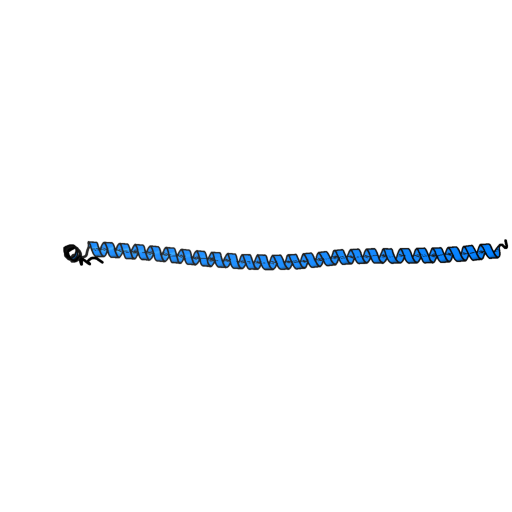 111 ? -24.653 21.905 63.082 1.00 57.69 111 SER A CA 1
ATOM 858 C C . SER A 1 111 ? -23.121 21.823 63.116 1.00 57.69 111 SER A C 1
ATOM 860 O O . SER A 1 111 ? -22.476 22.762 63.591 1.00 57.69 111 SER A O 1
ATOM 862 N N . THR A 1 112 ? -22.474 20.798 62.552 1.00 56.28 112 THR A N 1
ATOM 863 C CA . THR A 1 112 ? -20.998 20.749 62.514 1.00 56.28 112 THR A CA 1
ATOM 864 C C . THR A 1 112 ? -20.426 21.460 61.286 1.00 56.28 112 THR A C 1
ATOM 866 O O . THR A 1 112 ? -19.735 20.889 60.449 1.00 56.28 112 THR A O 1
ATOM 869 N N . SER A 1 113 ? -20.673 22.768 61.210 1.00 58.28 113 SER A N 1
ATOM 870 C CA . SER A 1 113 ? -19.816 23.687 60.459 1.00 58.28 113 SER A CA 1
ATOM 8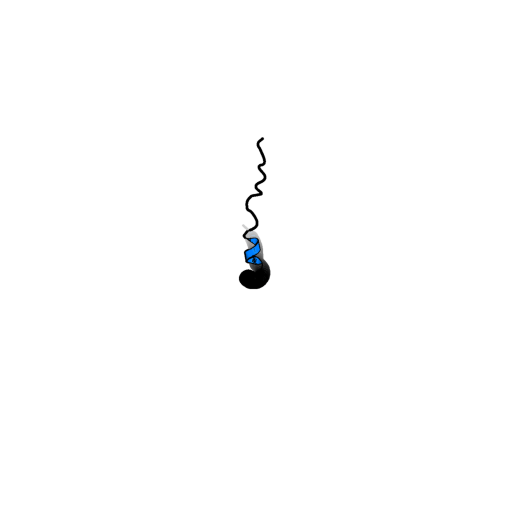71 C C . SER A 1 113 ? -18.595 24.031 61.319 1.00 58.28 113 SER A C 1
ATOM 873 O O . SER A 1 113 ? -18.733 24.823 62.258 1.00 58.28 113 SER A O 1
ATOM 875 N N . PRO A 1 114 ? -17.374 23.533 61.037 1.00 60.44 114 PRO A N 1
ATOM 876 C CA . PRO A 1 114 ? -16.203 24.148 61.622 1.00 60.44 114 PRO A CA 1
ATOM 877 C C . PRO A 1 114 ? -15.983 25.477 60.898 1.00 60.44 114 PRO A C 1
ATOM 879 O O . PRO A 1 114 ? -15.450 25.541 59.790 1.00 60.44 114 PRO A O 1
ATOM 882 N N . ARG A 1 115 ? -16.388 26.564 61.563 1.00 64.25 115 ARG A N 1
ATOM 883 C CA . ARG A 1 115 ? -15.795 27.890 61.366 1.00 64.25 115 ARG A CA 1
ATOM 884 C C . ARG A 1 115 ? -14.274 27.724 61.307 1.00 64.25 115 ARG A C 1
ATOM 886 O O . ARG A 1 115 ? -13.634 27.479 62.326 1.00 64.25 115 ARG A O 1
ATOM 893 N N . ARG A 1 116 ? -13.690 27.897 60.126 1.00 58.66 116 ARG A N 1
ATOM 894 C CA . ARG A 1 116 ? -12.260 28.166 59.950 1.00 58.66 116 ARG A CA 1
ATOM 895 C C . ARG A 1 116 ? -12.174 29.449 59.123 1.00 58.66 116 ARG A C 1
ATOM 897 O O . ARG A 1 116 ? -12.261 29.422 57.908 1.00 58.66 116 ARG A O 1
ATOM 904 N N . ALA A 1 117 ? -12.419 30.595 59.754 1.00 62.50 117 ALA A N 1
ATOM 905 C CA . ALA A 1 117 ? -11.380 31.422 60.368 1.00 62.50 117 ALA A CA 1
ATOM 906 C C . ALA A 1 117 ? -10.305 31.821 59.343 1.00 62.50 117 ALA A C 1
ATOM 908 O O . ALA A 1 117 ? -9.335 31.101 59.132 1.00 62.50 117 ALA A O 1
ATOM 909 N N . SER A 1 118 ? -10.548 32.973 58.714 1.00 62.44 118 SER A N 1
ATOM 910 C CA . SER A 1 118 ? -9.590 34.065 58.503 1.00 62.44 118 SER A CA 1
ATOM 911 C C . SER A 1 118 ? -8.095 33.715 58.518 1.00 62.44 118 SER A C 1
ATOM 913 O O . SER A 1 118 ? -7.536 33.481 59.595 1.00 62.44 118 SER A O 1
ATOM 915 N N . ARG A 1 119 ? -7.432 33.857 57.366 1.00 60.75 119 ARG A N 1
ATOM 916 C CA . ARG A 1 119 ? -6.226 34.685 57.190 1.00 60.75 119 ARG A CA 1
ATOM 917 C C . ARG A 1 119 ? -5.840 34.787 55.723 1.00 60.75 119 ARG A C 1
ATOM 919 O O . ARG A 1 119 ? -5.970 33.762 55.025 1.00 60.75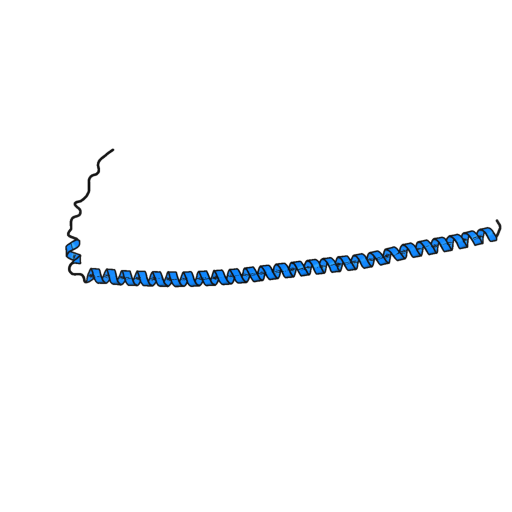 119 ARG A O 1
#

Sequence (119 aa):
MSTVAIVLIVIGAVIVIALLAAALRRERERKLDDRRQIATEHREEAASRRLGAQREAAAADEQAARARREAAEAEERSRAAKRQQETARAHAEHAAEIDPDAESRDDRDPSTSPRRASR

pLDDT: mean 85.31, std 13.63, range [54.34, 97.31]

Secondary structure (DSSP, 8-state):
--HHHHHHHHHHHHHHHHHHHHHHHHHHHHHHHHHHHHHHHHHHHHHHHHHHHHHHHHHHHHHHHHHHHHHHHHHHHHHHHHHHHHHHHHHHHHHHHH-TTTHHHHTS-TT--------

Foldseek 3Di:
DDPVVVVVVVVVVVVVVVVVVVVVVVVVVVVVVVVVVVVVVVVVVVVVVVVVVVVVVVVVVVVVVVVVVVVVVVVVVVVVVVVVVVVVVVVVVVCLVPPPCNVVCVPPDPPPDPPDDDD

Radius of gyration: 48.58 Å; chains: 1; bounding box: 82×41×130 Å